Protein AF-A0A323UP60-F1 (afdb_monomer)

Organism: NCBI:txid1121029

InterPro domains:
  IPR000891 Pyruvate carboxyltransferase [PS50991] (1-35)
  IPR012425 DmpG-like communication [PF07836] (51-84)
  IPR013785 Aldolase-type TIM barrel [G3DSA:3.20.20.70] (1-42)

Structure (mmCIF, N/CA/C/O backbone):
data_AF-A0A323UP60-F1
#
_entry.id   AF-A0A323UP60-F1
#
loop_
_atom_site.group_PDB
_atom_site.id
_atom_site.type_symbol
_atom_site.label_atom_id
_atom_site.label_alt_id
_atom_site.label_comp_id
_atom_site.label_asym_id
_atom_site.label_entity_id
_atom_site.label_seq_id
_atom_site.pdbx_PDB_ins_code
_atom_site.Cartn_x
_atom_site.Cartn_y
_atom_site.Cartn_z
_atom_site.occupancy
_atom_site.B_iso_or_equiv
_atom_site.auth_seq_id
_atom_site.auth_comp_id
_atom_site.auth_asym_id
_atom_site.auth_atom_id
_atom_site.pdbx_PDB_model_num
ATOM 1 N N . ALA A 1 1 ? -6.792 1.578 1.501 1.00 88.31 1 ALA A N 1
ATOM 2 C CA . ALA A 1 1 ? -6.804 0.200 2.030 1.00 88.31 1 ALA A CA 1
ATOM 3 C C . ALA A 1 1 ? -5.902 -0.683 1.166 1.00 88.31 1 ALA A C 1
ATOM 5 O O . ALA A 1 1 ? -5.576 -0.269 0.053 1.00 88.31 1 ALA A O 1
ATOM 6 N N . ALA A 1 2 ? -5.458 -1.826 1.688 1.00 95.69 2 ALA A N 1
ATOM 7 C CA . ALA A 1 2 ? -4.591 -2.817 1.037 1.00 95.69 2 ALA A CA 1
ATOM 8 C C . ALA A 1 2 ? -3.251 -2.258 0.512 1.00 95.69 2 ALA A C 1
ATOM 10 O O . ALA A 1 2 ? -2.657 -2.780 -0.426 1.00 95.69 2 ALA A O 1
ATOM 11 N N . GLY A 1 3 ? -2.791 -1.129 1.060 1.00 95.38 3 GLY A N 1
ATOM 12 C CA . GLY A 1 3 ? -1.587 -0.443 0.580 1.00 95.38 3 GLY A CA 1
ATOM 13 C C . GLY A 1 3 ? -1.672 0.093 -0.857 1.00 95.38 3 GLY A C 1
ATOM 14 O O . GLY A 1 3 ? -0.640 0.493 -1.391 1.00 95.38 3 GLY A O 1
ATOM 15 N N . LEU A 1 4 ? -2.861 0.145 -1.483 1.00 95.44 4 LEU A N 1
ATOM 16 C CA . LEU A 1 4 ? -3.032 0.595 -2.871 1.00 95.44 4 LEU A CA 1
ATOM 17 C C . LEU A 1 4 ? -2.292 1.920 -3.124 1.00 95.44 4 LEU A C 1
ATOM 19 O O . LEU A 1 4 ? -2.552 2.936 -2.471 1.00 95.44 4 LEU A O 1
ATOM 23 N N . GLY A 1 5 ? -1.350 1.900 -4.064 1.00 92.94 5 GLY A N 1
ATOM 24 C CA . GLY A 1 5 ? -0.457 3.023 -4.312 1.00 92.94 5 GLY A CA 1
ATOM 25 C C . GLY A 1 5 ? 0.662 2.692 -5.290 1.00 92.94 5 GLY A C 1
ATOM 26 O O . GLY A 1 5 ? 0.772 1.577 -5.792 1.00 92.94 5 GLY A O 1
ATOM 27 N N . ALA A 1 6 ? 1.491 3.693 -5.573 1.00 91.50 6 ALA A N 1
ATOM 28 C CA . ALA A 1 6 ? 2.641 3.551 -6.455 1.00 91.50 6 ALA A CA 1
ATOM 29 C C . ALA A 1 6 ? 3.795 2.778 -5.788 1.00 91.50 6 ALA A C 1
ATOM 31 O O . ALA A 1 6 ? 3.909 2.742 -4.564 1.00 91.50 6 ALA A O 1
ATOM 32 N N . GLY A 1 7 ? 4.700 2.214 -6.592 1.00 90.44 7 GLY A N 1
ATOM 33 C CA . GLY A 1 7 ? 5.881 1.509 -6.089 1.00 90.44 7 GLY A CA 1
ATOM 34 C C . GLY A 1 7 ? 5.513 0.285 -5.245 1.00 90.44 7 GLY A C 1
ATOM 35 O O . GLY A 1 7 ? 4.790 -0.592 -5.708 1.00 90.44 7 GLY A O 1
ATOM 36 N N . ALA A 1 8 ? 6.011 0.247 -4.007 1.00 93.69 8 ALA A N 1
ATOM 37 C CA . ALA A 1 8 ? 5.694 -0.797 -3.028 1.00 93.69 8 ALA A CA 1
ATOM 38 C C . ALA A 1 8 ? 4.316 -0.626 -2.358 1.00 93.69 8 ALA A C 1
ATOM 40 O O . ALA A 1 8 ? 3.946 -1.457 -1.529 1.00 93.69 8 ALA A O 1
ATOM 41 N N . GLY A 1 9 ? 3.582 0.439 -2.693 1.00 94.75 9 GLY A N 1
ATOM 42 C CA . GLY A 1 9 ? 2.329 0.815 -2.050 1.00 94.75 9 GLY A CA 1
ATOM 43 C C . GLY A 1 9 ? 2.466 1.979 -1.074 1.00 94.75 9 GLY A C 1
ATOM 44 O O . GLY A 1 9 ? 3.562 2.421 -0.728 1.00 94.75 9 GLY A O 1
ATOM 45 N N . ASN A 1 10 ? 1.315 2.480 -0.633 1.00 96.00 10 ASN A N 1
ATOM 46 C CA . ASN A 1 10 ? 1.213 3.406 0.492 1.00 96.00 10 ASN A CA 1
ATOM 47 C C . ASN A 1 10 ? 1.187 2.634 1.816 1.00 96.00 10 ASN A C 1
ATOM 49 O O . ASN A 1 10 ? 1.006 1.416 1.829 1.00 96.00 10 ASN A O 1
ATOM 53 N N . THR A 1 11 ? 1.273 3.352 2.939 1.00 96.88 11 THR A N 1
ATOM 54 C CA . THR A 1 11 ? 0.966 2.780 4.256 1.00 96.88 11 THR A CA 1
ATOM 55 C C . THR A 1 11 ? -0.412 2.103 4.214 1.00 96.88 11 THR A C 1
ATOM 57 O O . THR A 1 11 ? -1.409 2.789 3.954 1.00 96.88 11 THR A O 1
ATOM 60 N N . PRO A 1 12 ? -0.503 0.780 4.439 1.00 97.31 12 PRO A N 1
ATOM 61 C CA . PRO A 1 12 ? -1.780 0.086 4.393 1.00 97.31 12 PRO A CA 1
ATOM 62 C C . PRO A 1 12 ? -2.668 0.571 5.539 1.00 97.31 12 PRO A C 1
ATOM 64 O O . PRO A 1 12 ? -2.255 0.584 6.699 1.00 97.31 12 PRO A O 1
ATOM 67 N N . MET A 1 13 ? -3.874 1.029 5.205 1.00 97.56 13 MET A N 1
ATOM 68 C CA . MET A 1 13 ? -4.746 1.711 6.162 1.00 97.56 13 MET A CA 1
ATOM 69 C C . MET A 1 13 ? -5.209 0.749 7.251 1.00 97.56 13 MET A C 1
ATOM 71 O O . MET A 1 13 ? -5.066 1.053 8.420 1.00 97.56 13 MET A O 1
ATOM 75 N N . GLU A 1 14 ? -5.676 -0.435 6.882 1.00 98.06 14 GLU A N 1
ATOM 76 C CA . GLU A 1 14 ? -6.071 -1.505 7.795 1.00 98.06 14 GLU A CA 1
ATOM 77 C C . GLU A 1 14 ? -4.964 -1.875 8.795 1.00 98.06 14 GLU A C 1
ATOM 79 O O . GLU A 1 14 ? -5.242 -2.058 9.977 1.00 98.06 14 GLU A O 1
ATOM 84 N N . VAL A 1 15 ? -3.699 -1.867 8.362 1.00 98.12 15 VAL A N 1
ATOM 85 C CA . VAL A 1 15 ? -2.548 -2.101 9.247 1.00 98.12 15 VAL A CA 1
ATOM 86 C C . VAL A 1 15 ? -2.318 -0.910 10.176 1.00 98.12 15 VAL A C 1
ATOM 88 O O . VAL A 1 15 ? -2.13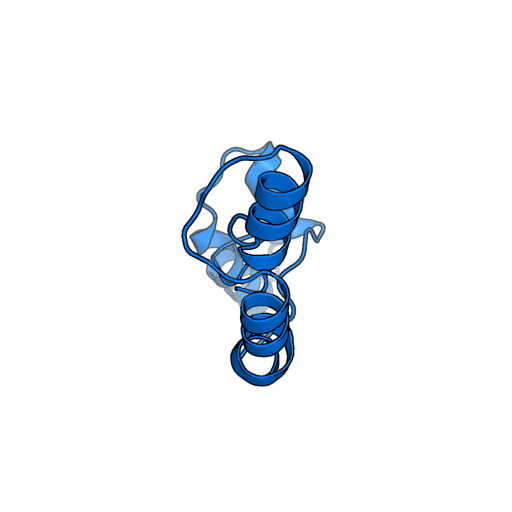4 -1.094 11.377 1.00 98.12 15 VAL A O 1
ATOM 91 N N . LEU A 1 16 ? -2.346 0.316 9.645 1.00 98.50 16 LEU A N 1
ATOM 92 C CA . LEU A 1 16 ? -2.172 1.531 10.443 1.00 98.50 16 LEU A CA 1
ATOM 93 C C . LEU A 1 16 ? -3.260 1.661 11.516 1.00 98.50 16 LEU A C 1
ATOM 95 O O . LEU A 1 16 ? -2.942 1.913 12.673 1.00 98.50 16 LEU A O 1
ATOM 99 N N . ILE A 1 17 ? -4.524 1.462 11.140 1.00 98.56 17 ILE A N 1
ATOM 100 C CA . ILE A 1 17 ? -5.670 1.568 12.044 1.00 98.56 17 ILE A CA 1
ATOM 101 C C . ILE A 1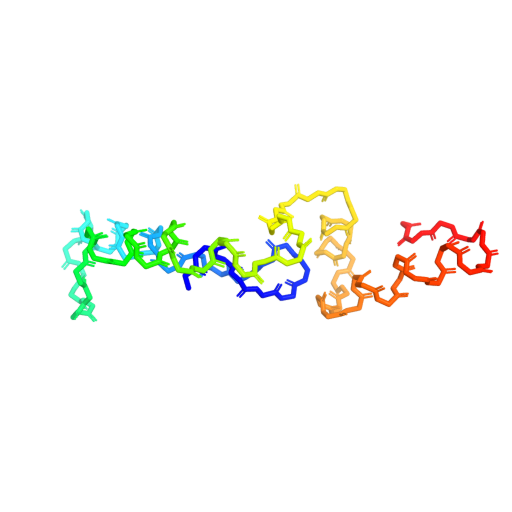 17 ? -5.601 0.488 13.130 1.00 98.56 17 ILE A C 1
ATOM 103 O O . ILE A 1 17 ? -5.800 0.810 14.297 1.00 98.56 17 ILE A O 1
ATOM 107 N N . ALA A 1 18 ? -5.220 -0.751 12.793 1.00 98.56 18 ALA A N 1
ATOM 108 C CA . ALA A 1 18 ? -5.009 -1.801 13.792 1.00 98.56 18 ALA A CA 1
ATOM 109 C C . ALA A 1 18 ? -3.915 -1.435 14.813 1.00 98.56 18 ALA A C 1
ATOM 111 O O . ALA A 1 18 ? -4.080 -1.662 16.011 1.00 98.56 18 ALA A O 1
ATOM 112 N N . VAL A 1 19 ? -2.808 -0.832 14.367 1.00 98.62 19 VAL A N 1
ATOM 113 C CA . VAL A 1 19 ? -1.748 -0.361 15.273 1.00 98.62 19 VAL A CA 1
ATOM 114 C C . VAL A 1 19 ? -2.232 0.808 16.133 1.00 98.62 19 VAL A C 1
ATOM 116 O O . VAL A 1 19 ? -1.981 0.812 17.336 1.00 98.62 19 VAL A O 1
ATOM 119 N N . CYS A 1 20 ? -2.943 1.778 15.553 1.00 98.69 20 CYS A N 1
ATOM 120 C CA . CYS A 1 20 ? -3.514 2.896 16.302 1.00 98.69 20 CYS A CA 1
ATOM 121 C C . CYS A 1 20 ? -4.465 2.418 17.409 1.00 98.69 20 CYS A C 1
ATOM 123 O O . CYS A 1 20 ? -4.334 2.888 18.536 1.00 98.69 20 CYS A O 1
ATOM 125 N N . GLU A 1 21 ? -5.334 1.443 17.127 1.00 98.50 21 GLU A N 1
ATOM 126 C CA . GLU A 1 21 ? -6.226 0.825 18.119 1.00 98.50 21 GLU A CA 1
ATOM 127 C C . GLU A 1 21 ? -5.430 0.210 19.284 1.00 98.50 21 GLU A C 1
ATOM 129 O O . GLU A 1 21 ? -5.679 0.522 20.448 1.00 98.50 21 GLU A O 1
ATOM 134 N N . LEU A 1 22 ? -4.397 -0.590 18.985 1.00 98.44 22 LEU A N 1
ATOM 135 C CA . LEU A 1 22 ? -3.524 -1.196 20.003 1.00 98.44 22 LEU A CA 1
ATOM 136 C C . LEU A 1 22 ? -2.766 -0.159 20.846 1.00 98.44 22 LEU A C 1
ATOM 138 O O . LEU A 1 22 ? -2.398 -0.435 21.987 1.00 98.44 22 LEU A O 1
ATOM 142 N N . MET A 1 23 ? -2.519 1.023 20.286 1.00 98.56 23 MET A N 1
ATOM 143 C CA . MET A 1 23 ? -1.850 2.134 20.962 1.00 98.56 23 MET A CA 1
ATOM 144 C C . MET A 1 23 ? -2.822 3.089 21.673 1.00 98.56 23 MET A C 1
ATOM 146 O O . MET A 1 23 ? -2.364 4.048 22.295 1.00 98.56 23 MET A O 1
ATOM 150 N N . GLY A 1 24 ? -4.137 2.861 21.594 1.00 98.12 24 GLY A N 1
ATOM 151 C CA . GLY A 1 24 ? -5.150 3.762 22.153 1.00 98.12 24 GLY A CA 1
ATOM 152 C C . GLY A 1 24 ? -5.240 5.115 21.434 1.00 98.12 24 GLY A C 1
ATOM 153 O O . GLY A 1 24 ? -5.616 6.113 22.047 1.00 98.12 24 GLY A O 1
ATOM 154 N N . ILE A 1 25 ? -4.855 5.172 20.156 1.00 98.69 25 ILE A N 1
ATOM 155 C CA . ILE A 1 25 ? -4.930 6.372 19.316 1.00 98.69 25 ILE A CA 1
ATOM 156 C C . ILE A 1 25 ? -6.256 6.354 18.555 1.00 98.69 25 ILE A C 1
ATOM 158 O O . ILE A 1 25 ? -6.471 5.510 17.686 1.00 98.69 25 ILE A O 1
ATOM 162 N N . GLU A 1 26 ? -7.129 7.319 18.841 1.00 97.94 26 GLU A N 1
ATOM 163 C CA . GLU A 1 26 ? -8.423 7.435 18.171 1.00 97.94 26 GLU A CA 1
ATOM 164 C C . GLU A 1 26 ? -8.265 7.934 16.727 1.00 97.94 26 GLU A C 1
ATOM 166 O O . GLU A 1 26 ? -7.670 8.981 16.466 1.00 97.94 26 GLU A O 1
ATOM 171 N N . THR A 1 27 ? -8.820 7.178 15.778 1.00 98.31 27 THR A N 1
ATOM 172 C CA . THR A 1 27 ? -8.778 7.496 14.339 1.00 98.31 27 THR A CA 1
ATOM 173 C C . THR A 1 27 ? -10.161 7.734 13.731 1.00 98.31 27 THR A C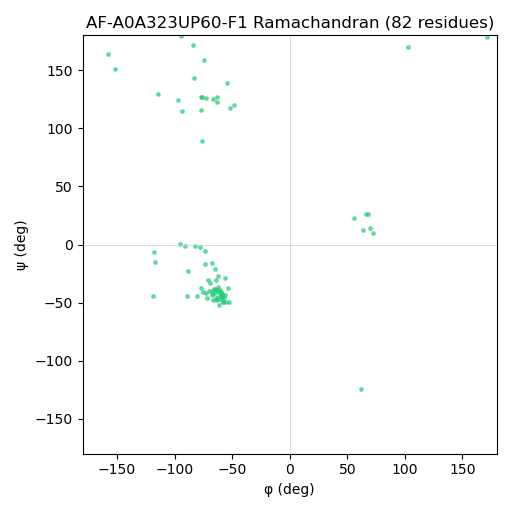 1
ATOM 175 O O . THR A 1 27 ? -10.260 8.254 12.621 1.00 98.31 27 THR A O 1
ATOM 178 N N . GLY A 1 28 ? -11.230 7.339 14.432 1.00 98.19 28 GLY A N 1
ATOM 179 C CA . GLY A 1 28 ? -12.600 7.340 13.910 1.00 98.19 28 GLY A CA 1
ATOM 180 C C . GLY A 1 28 ? -12.883 6.255 12.861 1.00 98.19 28 GLY A C 1
ATOM 181 O O . GLY A 1 28 ? -13.936 6.291 12.224 1.00 98.19 28 GLY A O 1
ATOM 182 N N . VAL A 1 29 ? -11.966 5.302 12.661 1.00 98.31 29 VAL A N 1
ATOM 183 C CA . VAL A 1 29 ? -12.101 4.209 11.690 1.00 98.31 29 VAL A CA 1
ATOM 184 C C . VAL A 1 29 ? -12.176 2.878 12.428 1.00 98.31 29 VAL A C 1
ATOM 186 O O . VAL A 1 29 ? -11.323 2.573 13.253 1.00 98.31 29 VAL A O 1
ATOM 189 N N . ASP A 1 30 ? -13.181 2.071 12.102 1.00 98.44 30 ASP A N 1
ATOM 190 C CA . ASP A 1 30 ? -13.351 0.727 12.658 1.00 98.44 30 ASP A CA 1
ATOM 191 C C . ASP A 1 30 ? -12.370 -0.268 12.013 1.00 98.44 30 ASP A C 1
ATOM 193 O O . ASP A 1 30 ? -12.324 -0.381 10.784 1.00 98.44 30 ASP A O 1
ATOM 197 N N . VAL A 1 31 ? -11.603 -0.986 12.847 1.00 98.25 31 VAL A N 1
ATOM 198 C CA . VAL A 1 31 ? -10.548 -1.933 12.434 1.00 98.25 31 VAL A CA 1
ATOM 199 C C . VAL A 1 31 ? -11.095 -3.061 11.554 1.00 98.25 31 VAL A C 1
ATOM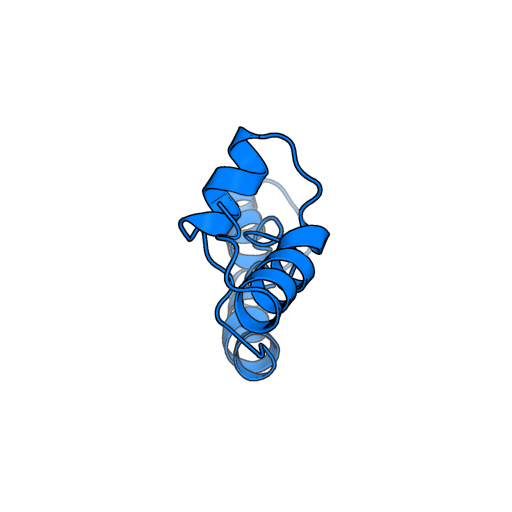 201 O O . VAL A 1 31 ? -10.493 -3.393 10.533 1.00 98.25 31 VAL A O 1
ATOM 204 N N . PHE A 1 32 ? -12.235 -3.647 11.917 1.00 98.19 32 PHE A N 1
ATOM 205 C CA . PHE A 1 32 ? -12.779 -4.800 11.198 1.00 98.19 32 PHE A CA 1
ATOM 206 C C . PHE A 1 32 ? -13.403 -4.374 9.870 1.00 98.19 32 PHE A C 1
ATOM 208 O O . PHE A 1 32 ? -13.145 -4.984 8.839 1.00 98.19 32 PHE A O 1
ATOM 215 N N . ARG A 1 33 ? -14.116 -3.246 9.845 1.00 98.50 33 ARG A N 1
ATOM 216 C CA . ARG A 1 33 ? -14.686 -2.710 8.604 1.00 98.50 33 ARG A CA 1
ATOM 217 C C . ARG A 1 33 ? -13.618 -2.291 7.601 1.00 98.50 33 ARG A C 1
ATOM 219 O O . ARG A 1 33 ? -13.820 -2.473 6.404 1.00 98.50 33 ARG A O 1
ATOM 226 N N . ILE A 1 34 ? -12.499 -1.704 8.042 1.00 98.50 34 ILE A N 1
ATOM 227 C CA . ILE A 1 34 ? -11.426 -1.336 7.103 1.00 98.50 34 ILE A CA 1
ATOM 228 C C . ILE A 1 34 ? -10.693 -2.568 6.564 1.00 98.50 34 ILE A C 1
ATOM 230 O O . ILE A 1 34 ? -10.244 -2.541 5.418 1.00 98.50 34 ILE A O 1
ATOM 234 N N . GLN A 1 35 ? -10.612 -3.643 7.352 1.00 98.31 35 GLN A N 1
ATOM 235 C CA . GLN A 1 35 ? -10.112 -4.933 6.890 1.00 98.31 35 GLN A CA 1
ATOM 236 C C . GLN A 1 35 ? -11.025 -5.519 5.802 1.00 98.31 35 GLN A C 1
ATOM 238 O O . GLN A 1 35 ? -10.520 -5.880 4.740 1.00 98.31 35 GLN A O 1
ATOM 243 N N . ASP A 1 36 ? -12.345 -5.522 6.010 1.00 98.44 36 ASP A N 1
ATOM 244 C CA . ASP A 1 36 ? -13.314 -5.990 5.006 1.00 98.44 36 ASP A CA 1
ATOM 245 C C . ASP A 1 36 ? -13.215 -5.160 3.716 1.00 98.44 36 ASP A C 1
ATOM 247 O O . ASP A 1 36 ? -13.148 -5.696 2.616 1.00 98.44 36 ASP A O 1
ATOM 251 N N . VAL A 1 37 ? -13.106 -3.830 3.821 1.00 98.31 37 VAL A N 1
ATOM 252 C CA . VAL A 1 37 ? -12.894 -2.964 2.646 1.00 98.31 37 VAL A CA 1
ATOM 253 C C . VAL A 1 37 ? -11.585 -3.302 1.922 1.00 98.31 37 VAL A C 1
ATOM 255 O O . VAL A 1 37 ? -11.542 -3.260 0.691 1.00 98.31 37 VAL A O 1
ATOM 258 N N . ALA A 1 38 ? -10.510 -3.606 2.654 1.00 97.88 38 ALA A N 1
ATOM 259 C CA . ALA A 1 38 ? -9.238 -3.985 2.050 1.00 97.88 38 ALA A CA 1
ATOM 260 C C . ALA A 1 38 ? -9.383 -5.270 1.219 1.00 97.88 38 ALA A C 1
ATOM 262 O O . ALA A 1 38 ? -9.033 -5.250 0.039 1.00 97.88 38 ALA A O 1
ATOM 263 N N . GLU A 1 39 ? -9.937 -6.329 1.809 1.00 97.81 39 GLU A N 1
ATOM 264 C CA . GLU A 1 39 ? -9.987 -7.669 1.212 1.00 97.81 39 GLU A CA 1
ATOM 265 C C . GLU A 1 39 ? -11.119 -7.830 0.189 1.00 97.81 39 GLU A C 1
ATOM 267 O O . GLU A 1 39 ? -10.892 -8.342 -0.906 1.00 97.81 39 GLU A O 1
ATOM 272 N N . ASP A 1 40 ? -12.321 -7.343 0.497 1.00 98.25 40 ASP A N 1
ATOM 273 C CA . ASP A 1 40 ? -13.514 -7.615 -0.311 1.00 98.25 40 ASP A CA 1
ATOM 274 C C . ASP A 1 40 ? -13.713 -6.602 -1.444 1.00 98.25 40 ASP A C 1
ATOM 276 O O . ASP A 1 40 ? -14.398 -6.899 -2.425 1.00 98.25 40 ASP A O 1
ATOM 280 N N . LEU A 1 41 ? -13.143 -5.394 -1.329 1.00 97.56 41 LEU A N 1
ATOM 281 C CA . LEU A 1 41 ? -13.366 -4.313 -2.299 1.00 97.56 41 LEU A CA 1
ATOM 282 C C . LEU A 1 41 ? -12.091 -3.850 -3.001 1.00 97.56 41 LEU A C 1
ATOM 284 O O . LEU A 1 41 ? -12.114 -3.636 -4.213 1.00 97.56 41 LEU A O 1
ATOM 288 N N . VAL A 1 42 ? -10.985 -3.667 -2.273 1.00 97.50 42 VAL A N 1
ATOM 289 C CA . VAL A 1 42 ? -9.778 -3.050 -2.845 1.00 97.50 42 VAL A CA 1
ATOM 290 C C . VAL A 1 42 ? -8.837 -4.071 -3.478 1.00 97.50 42 VAL A C 1
ATOM 292 O O . VAL A 1 42 ? -8.377 -3.834 -4.591 1.00 97.50 42 VAL A O 1
ATOM 295 N N . VAL A 1 43 ? -8.567 -5.207 -2.832 1.00 96.50 43 VAL A N 1
ATOM 296 C CA . VAL A 1 43 ? -7.755 -6.284 -3.429 1.00 96.50 43 VAL A CA 1
ATOM 297 C C . VAL A 1 43 ? -8.331 -6.777 -4.772 1.00 96.50 43 VAL A C 1
ATOM 299 O O . VAL A 1 43 ? -7.555 -6.883 -5.724 1.00 96.50 43 VAL A O 1
ATOM 302 N N . PRO A 1 44 ? -9.655 -6.995 -4.937 1.00 97.06 44 PRO A N 1
ATOM 303 C CA . PRO A 1 44 ? -10.219 -7.509 -6.188 1.00 97.06 44 PRO A CA 1
ATOM 304 C C . PRO A 1 44 ? -10.078 -6.580 -7.399 1.00 97.06 44 PRO A C 1
ATOM 306 O O . PRO A 1 44 ? -10.162 -7.051 -8.531 1.00 97.06 44 PRO A O 1
ATOM 309 N N . ILE A 1 45 ? -9.874 -5.275 -7.187 1.00 95.94 45 ILE A N 1
ATOM 310 C CA . ILE A 1 45 ? -9.700 -4.292 -8.271 1.00 95.94 45 ILE A CA 1
AT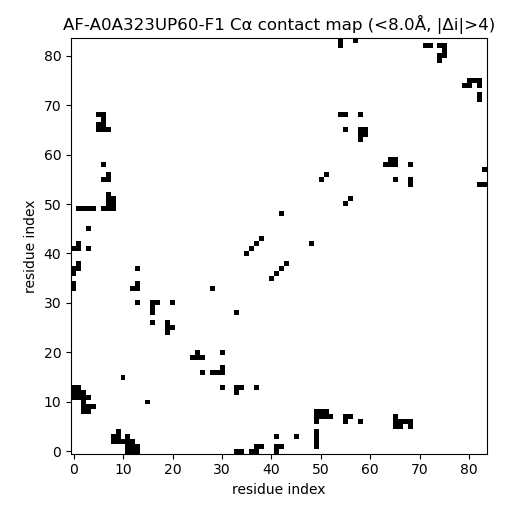OM 311 C C . ILE A 1 45 ? -8.228 -4.009 -8.601 1.00 95.94 45 ILE A C 1
ATOM 313 O O . ILE A 1 45 ? -7.944 -3.171 -9.455 1.00 95.94 45 ILE A O 1
ATOM 317 N N . MET A 1 46 ? -7.278 -4.656 -7.920 1.00 94.69 46 MET A N 1
ATOM 318 C CA . MET A 1 46 ? -5.856 -4.485 -8.210 1.00 94.69 46 MET A CA 1
ATOM 319 C C . MET A 1 46 ? -5.448 -5.268 -9.459 1.00 94.69 46 MET A C 1
ATOM 321 O O . MET A 1 46 ? -5.597 -6.485 -9.513 1.00 94.69 46 MET A O 1
ATOM 325 N N . ASP A 1 47 ? -4.822 -4.589 -10.424 1.00 90.94 47 ASP A N 1
ATOM 326 C CA . ASP A 1 47 ? -4.246 -5.240 -11.613 1.00 90.94 47 ASP A CA 1
ATOM 327 C C . ASP A 1 47 ? -3.097 -6.205 -11.263 1.00 90.94 47 ASP A C 1
ATOM 329 O O . ASP A 1 47 ? -2.819 -7.171 -11.974 1.00 90.94 47 ASP A O 1
ATOM 333 N N . PHE A 1 48 ? -2.372 -5.911 -10.186 1.00 88.00 48 PHE A N 1
ATOM 334 C CA . PHE A 1 48 ? -1.241 -6.687 -9.695 1.00 88.00 48 PHE A CA 1
ATOM 335 C C . PHE A 1 48 ? -1.115 -6.508 -8.179 1.00 88.00 48 PHE A C 1
ATOM 337 O O . PHE A 1 48 ? -1.467 -5.451 -7.651 1.00 88.00 48 PHE A O 1
ATOM 344 N N . PRO A 1 49 ? -0.578 -7.511 -7.464 1.00 88.50 49 PRO A N 1
ATOM 345 C CA . PRO A 1 49 ? -0.413 -7.424 -6.022 1.00 88.50 49 PRO A CA 1
ATOM 346 C C . PRO A 1 49 ? 0.561 -6.301 -5.654 1.00 88.50 49 PRO A C 1
ATOM 348 O O . PRO A 1 49 ? 1.700 -6.270 -6.131 1.00 88.50 49 PRO A O 1
ATOM 351 N N . ILE A 1 50 ? 0.127 -5.409 -4.765 1.00 92.12 50 ILE A N 1
ATOM 352 C CA . ILE A 1 50 ? 0.985 -4.389 -4.164 1.00 92.12 50 ILE A CA 1
ATOM 353 C C . ILE A 1 50 ? 1.842 -5.046 -3.082 1.00 92.12 50 ILE A C 1
ATOM 355 O O . ILE A 1 50 ? 1.329 -5.582 -2.102 1.00 92.12 50 ILE A O 1
ATOM 359 N N . ARG A 1 51 ? 3.163 -5.051 -3.279 1.00 91.75 51 ARG A N 1
ATOM 360 C CA . ARG A 1 51 ? 4.125 -5.641 -2.341 1.00 91.75 51 ARG A CA 1
ATOM 361 C C . ARG A 1 51 ? 5.520 -5.054 -2.521 1.00 91.75 51 ARG A C 1
ATOM 363 O O . ARG A 1 51 ? 5.854 -4.523 -3.579 1.00 91.75 51 ARG A O 1
ATOM 370 N N . ILE A 1 52 ? 6.368 -5.262 -1.519 1.00 93.38 52 ILE A N 1
ATOM 37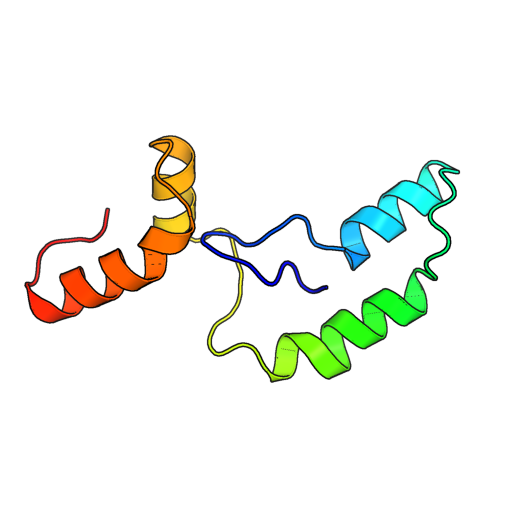1 C CA . ILE A 1 52 ? 7.805 -4.985 -1.603 1.00 93.38 52 ILE A CA 1
ATOM 372 C C . ILE A 1 52 ? 8.469 -6.104 -2.421 1.00 93.38 52 ILE A C 1
ATOM 374 O O . ILE A 1 52 ? 8.866 -7.137 -1.882 1.00 93.38 52 ILE A O 1
ATOM 378 N N . ASP A 1 53 ? 8.542 -5.925 -3.740 1.00 89.81 53 ASP A N 1
ATOM 379 C CA . ASP A 1 53 ? 9.338 -6.769 -4.636 1.00 89.81 53 ASP A CA 1
ATOM 380 C C . ASP A 1 53 ? 10.736 -6.168 -4.884 1.00 89.81 53 ASP A C 1
ATOM 382 O O . ASP A 1 53 ? 11.091 -5.121 -4.339 1.00 89.81 53 ASP A O 1
ATOM 386 N N . ARG A 1 54 ? 11.570 -6.859 -5.676 1.00 91.00 54 ARG A N 1
ATOM 387 C CA . ARG A 1 54 ? 12.949 -6.425 -5.952 1.00 91.00 54 ARG A CA 1
ATOM 388 C C . ARG A 1 54 ? 12.999 -5.019 -6.555 1.00 91.00 54 ARG A C 1
ATOM 390 O O . ARG A 1 54 ? 13.812 -4.215 -6.117 1.00 91.00 54 ARG A O 1
ATOM 397 N N . ASP A 1 55 ? 12.149 -4.737 -7.536 1.00 87.88 55 ASP A N 1
ATOM 398 C 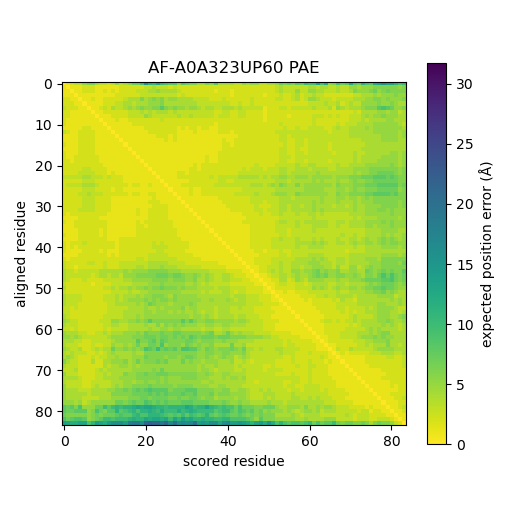CA . ASP A 1 55 ? 12.184 -3.479 -8.281 1.00 87.88 55 ASP A CA 1
ATOM 399 C C . ASP A 1 55 ? 11.664 -2.329 -7.414 1.00 87.88 55 ASP A C 1
ATOM 401 O O . ASP A 1 55 ? 12.265 -1.258 -7.372 1.00 87.88 55 ASP A O 1
ATOM 405 N N . ALA A 1 56 ? 10.590 -2.566 -6.653 1.00 89.50 56 ALA A N 1
ATOM 406 C CA . ALA A 1 56 ? 10.059 -1.598 -5.704 1.00 89.50 56 ALA A CA 1
ATOM 407 C C . ALA A 1 56 ? 11.066 -1.274 -4.585 1.00 89.50 56 ALA A C 1
ATOM 409 O O . ALA A 1 56 ? 11.210 -0.109 -4.204 1.00 89.50 56 ALA A O 1
ATOM 410 N N . LEU A 1 57 ? 11.803 -2.278 -4.094 1.00 92.31 57 LEU A N 1
ATOM 411 C CA . LEU A 1 57 ? 12.868 -2.076 -3.112 1.00 92.31 57 LEU A CA 1
ATOM 412 C C . LEU A 1 57 ? 14.042 -1.283 -3.701 1.00 92.31 57 LEU A C 1
ATOM 414 O O . LEU A 1 57 ? 14.533 -0.364 -3.048 1.00 92.31 57 LEU A O 1
ATOM 418 N N . THR A 1 58 ? 14.462 -1.590 -4.933 1.00 90.81 58 THR A N 1
ATOM 419 C CA . THR A 1 58 ? 15.491 -0.818 -5.647 1.00 90.81 58 THR A CA 1
ATOM 420 C C . THR A 1 58 ? 15.072 0.642 -5.811 1.00 90.81 58 THR A C 1
ATOM 422 O O . THR A 1 58 ? 15.869 1.532 -5.521 1.00 90.81 58 THR A O 1
ATOM 425 N N . LEU A 1 59 ? 13.819 0.905 -6.202 1.00 89.62 59 LEU A N 1
ATOM 426 C CA . LEU A 1 59 ? 13.273 2.263 -6.295 1.00 89.62 59 LEU A CA 1
ATOM 427 C C . LEU A 1 59 ? 13.397 3.020 -4.970 1.00 89.62 59 LEU A C 1
ATOM 429 O O . LEU A 1 59 ? 13.898 4.143 -4.954 1.00 89.62 59 LEU A O 1
ATOM 433 N N . GLY A 1 60 ? 12.977 2.398 -3.865 1.00 90.56 60 GLY A N 1
ATOM 434 C CA . GLY A 1 60 ? 13.067 2.999 -2.535 1.00 90.56 60 GLY A CA 1
ATOM 435 C C . GLY A 1 60 ? 14.512 3.258 -2.106 1.00 90.56 60 GLY A C 1
ATOM 436 O O . GLY A 1 60 ? 14.828 4.349 -1.640 1.00 90.56 60 GLY A O 1
ATOM 437 N N . TYR A 1 61 ? 15.402 2.286 -2.322 1.00 92.56 61 TYR A N 1
ATOM 438 C CA . TYR A 1 61 ? 16.823 2.408 -1.994 1.00 92.56 61 TYR A CA 1
ATOM 439 C C . TYR A 1 61 ? 17.512 3.530 -2.783 1.00 92.56 61 TYR A C 1
ATOM 441 O O . TYR A 1 61 ? 18.306 4.284 -2.226 1.00 92.56 61 TYR A O 1
ATOM 449 N N . ALA A 1 62 ? 17.184 3.669 -4.068 1.00 92.88 62 ALA A N 1
ATOM 450 C CA . ALA A 1 62 ? 17.745 4.690 -4.945 1.00 92.88 62 ALA A CA 1
ATOM 451 C C . ALA A 1 62 ? 17.064 6.069 -4.814 1.00 92.88 62 ALA A C 1
ATOM 453 O O . ALA A 1 62 ? 17.465 7.009 -5.499 1.00 92.88 62 ALA A O 1
ATOM 454 N N . GLY A 1 63 ? 16.035 6.212 -3.969 1.00 91.44 63 GLY A N 1
ATOM 455 C CA . GLY A 1 63 ? 15.284 7.464 -3.823 1.00 91.44 63 GLY A CA 1
ATOM 456 C C . GLY A 1 63 ? 14.489 7.852 -5.076 1.00 91.44 63 GLY A C 1
ATOM 457 O O . GLY A 1 63 ? 14.247 9.034 -5.321 1.00 91.44 63 GLY A O 1
ATOM 458 N N . VAL A 1 64 ? 14.104 6.871 -5.895 1.00 91.81 64 VAL A N 1
ATOM 459 C CA . VAL A 1 64 ? 13.362 7.095 -7.138 1.00 91.81 64 VAL A CA 1
ATOM 460 C C . VAL A 1 64 ? 11.872 7.239 -6.836 1.00 91.81 64 VAL A C 1
ATOM 462 O O . VAL A 1 64 ? 11.309 6.562 -5.976 1.00 91.81 64 VAL A O 1
ATOM 465 N N . TYR A 1 65 ? 11.209 8.125 -7.577 1.00 88.81 65 TYR A N 1
ATOM 466 C CA . TYR A 1 65 ? 9.787 8.396 -7.413 1.00 88.81 65 TYR A CA 1
ATOM 467 C C . TYR A 1 65 ? 8.932 7.151 -7.713 1.00 88.81 65 TYR A C 1
ATOM 469 O O . TYR A 1 65 ? 8.975 6.608 -8.817 1.00 88.81 65 TYR A O 1
ATOM 477 N N . GLY A 1 66 ? 8.121 6.712 -6.743 1.00 83.88 66 GLY A N 1
ATOM 478 C CA . GLY A 1 66 ? 7.426 5.416 -6.777 1.00 83.88 66 GLY A CA 1
ATOM 479 C C . GLY A 1 66 ? 6.539 5.167 -8.004 1.00 83.88 66 GLY A C 1
ATOM 480 O O . GLY A 1 66 ? 6.388 4.022 -8.432 1.00 83.88 66 GLY A O 1
ATOM 481 N N . SER A 1 67 ? 5.976 6.214 -8.623 1.00 89.94 67 SER A N 1
ATOM 482 C CA . SER A 1 67 ? 5.134 6.056 -9.821 1.00 89.94 67 SER A CA 1
ATOM 483 C C . SER A 1 67 ? 5.912 5.586 -11.051 1.00 89.94 67 SER A C 1
ATOM 485 O O . SER A 1 67 ? 5.306 5.094 -12.003 1.00 89.94 67 SER A O 1
ATOM 487 N N . PHE A 1 68 ? 7.246 5.673 -11.034 1.00 91.38 68 PHE A N 1
ATOM 488 C CA . PHE A 1 68 ? 8.088 5.271 -12.157 1.00 91.38 68 PHE A CA 1
ATOM 489 C C . PHE A 1 68 ? 8.182 3.753 -12.325 1.00 91.38 68 PHE A C 1
ATOM 491 O O . PHE A 1 68 ? 8.525 3.306 -13.416 1.00 91.38 68 PHE A O 1
ATOM 498 N N . LEU A 1 69 ? 7.812 2.955 -11.315 1.00 88.00 69 LEU A N 1
ATOM 499 C CA . LEU A 1 69 ? 7.934 1.493 -11.353 1.00 88.00 69 LEU A CA 1
ATOM 500 C C . LEU A 1 69 ? 7.283 0.863 -12.596 1.00 88.00 69 LEU A C 1
ATOM 502 O O . LEU A 1 69 ? 7.913 0.081 -13.306 1.00 88.00 69 LEU A O 1
ATOM 506 N N . LEU A 1 70 ? 6.032 1.223 -12.900 1.00 90.38 70 LEU A N 1
ATOM 507 C CA . LEU A 1 70 ? 5.322 0.650 -14.051 1.00 90.38 70 LEU A CA 1
ATOM 508 C C . LEU A 1 70 ? 5.903 1.121 -15.385 1.00 90.38 70 LEU A C 1
ATOM 510 O O . LEU A 1 70 ? 5.907 0.367 -16.356 1.00 90.38 70 LEU A O 1
ATOM 514 N N . PHE A 1 71 ? 6.412 2.352 -15.442 1.00 92.12 71 PHE A N 1
ATOM 515 C CA . PHE A 1 71 ? 7.076 2.871 -16.635 1.00 92.12 71 PHE A CA 1
ATOM 516 C C . PHE A 1 71 ? 8.424 2.181 -16.865 1.00 92.12 71 PHE A C 1
ATOM 518 O O . PHE A 1 71 ? 8.715 1.816 -18.002 1.00 92.12 71 PHE A O 1
ATOM 525 N N . ALA A 1 72 ? 9.192 1.927 -15.803 1.00 90.50 72 ALA A N 1
ATOM 526 C CA . ALA A 1 72 ? 10.450 1.191 -15.860 1.00 90.50 72 ALA A CA 1
ATOM 527 C C . ALA A 1 72 ? 10.231 -0.256 -16.335 1.00 90.50 72 ALA A C 1
ATOM 529 O O . ALA A 1 72 ? 10.864 -0.675 -17.300 1.00 90.50 72 ALA A O 1
ATOM 530 N N . LYS A 1 73 ? 9.246 -0.976 -15.771 1.00 89.62 73 LYS A N 1
ATOM 531 C CA . LYS A 1 73 ? 8.883 -2.339 -16.215 1.00 89.62 73 LYS A CA 1
ATOM 532 C C . LYS A 1 73 ? 8.439 -2.387 -17.684 1.00 89.62 73 LYS A C 1
ATOM 534 O O . LYS A 1 73 ? 8.834 -3.280 -18.430 1.00 89.62 73 LYS A O 1
ATOM 539 N N . ARG A 1 74 ? 7.642 -1.410 -18.136 1.00 93.06 74 ARG A N 1
ATOM 540 C CA . ARG A 1 74 ? 7.235 -1.304 -19.553 1.00 93.06 74 ARG A CA 1
ATOM 541 C C . ARG A 1 74 ? 8.422 -1.003 -20.472 1.00 93.06 74 ARG A C 1
ATOM 543 O O . ARG A 1 74 ? 8.475 -1.525 -21.583 1.00 93.06 74 ARG A O 1
ATOM 550 N N . ALA A 1 75 ? 9.361 -0.165 -20.033 1.00 93.75 75 ALA A N 1
ATOM 551 C CA . ALA A 1 75 ? 10.572 0.140 -20.787 1.00 9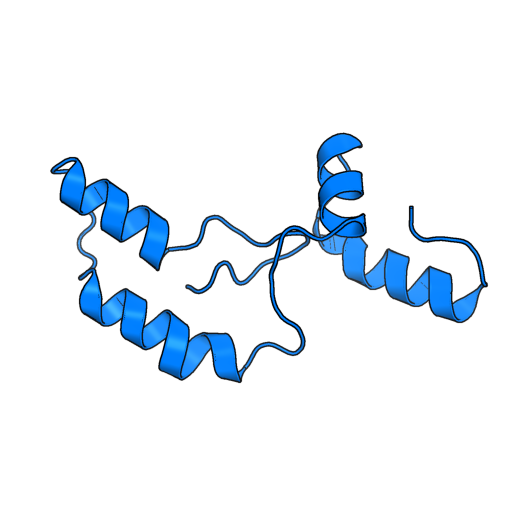3.75 75 ALA A CA 1
ATOM 552 C C . ALA A 1 75 ? 11.499 -1.080 -20.889 1.00 93.75 75 ALA A C 1
ATOM 554 O O . ALA A 1 75 ? 12.012 -1.344 -21.973 1.00 93.75 75 ALA A O 1
ATOM 555 N N . GL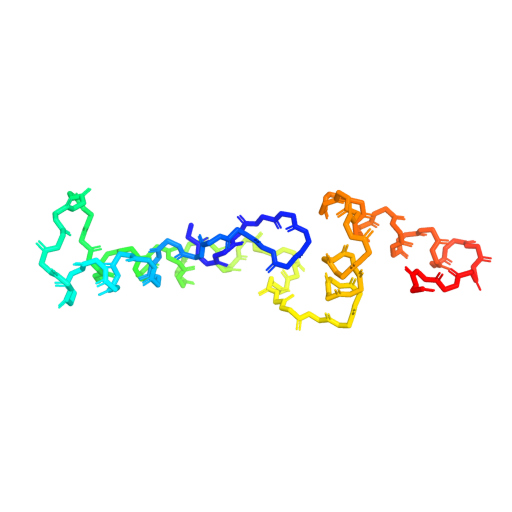U A 1 76 ? 11.642 -1.861 -19.816 1.00 93.69 76 GLU A N 1
ATOM 556 C CA . GLU A 1 76 ? 12.391 -3.120 -19.831 1.00 93.69 76 GLU A CA 1
ATOM 557 C C . GLU A 1 76 ? 11.830 -4.096 -20.864 1.00 93.69 76 GLU A C 1
ATOM 559 O O . GLU A 1 76 ? 12.569 -4.580 -21.719 1.00 93.69 76 GLU A O 1
ATOM 564 N N . GLN A 1 77 ? 10.512 -4.311 -20.868 1.00 93.88 77 GLN A N 1
ATOM 565 C CA . GLN A 1 77 ? 9.864 -5.173 -21.862 1.00 93.88 77 GLN A CA 1
ATOM 566 C C . GLN A 1 77 ? 10.035 -4.657 -23.296 1.00 93.88 77 GLN A C 1
ATOM 568 O O . GLN A 1 77 ? 10.188 -5.447 -24.225 1.00 93.88 77 GLN A O 1
ATOM 573 N N . LYS A 1 78 ? 10.002 -3.333 -23.491 1.00 96.69 78 LYS A N 1
ATOM 574 C CA . LYS A 1 78 ? 10.089 -2.712 -24.818 1.00 96.69 78 LYS A CA 1
ATOM 575 C C . LYS A 1 78 ? 11.511 -2.687 -25.384 1.00 96.69 78 LYS A C 1
ATOM 577 O O . LYS A 1 78 ? 11.672 -2.814 -26.595 1.00 96.69 78 LYS A O 1
ATOM 582 N N . TYR A 1 79 ? 12.518 -2.471 -24.540 1.00 96.25 79 TYR A N 1
ATOM 583 C CA . TYR A 1 79 ? 13.890 -2.188 -24.976 1.00 96.25 79 TYR A CA 1
ATOM 584 C C . TYR A 1 79 ? 14.920 -3.234 -24.529 1.00 96.25 79 TYR A C 1
ATOM 586 O O . TYR A 1 79 ? 16.074 -3.146 -24.937 1.00 96.25 79 TYR A O 1
ATOM 594 N N . GLY A 1 80 ? 14.539 -4.213 -23.703 1.00 93.31 80 GLY A N 1
ATOM 595 C CA . GLY A 1 80 ? 15.439 -5.261 -23.208 1.00 93.31 80 GLY A CA 1
ATOM 596 C C . GLY A 1 80 ? 16.492 -4.769 -22.209 1.00 93.31 80 GLY A C 1
ATOM 597 O O . GLY A 1 80 ? 17.464 -5.475 -21.948 1.00 93.31 80 GLY A O 1
ATOM 598 N N . VAL A 1 81 ? 16.323 -3.559 -21.667 1.00 92.19 81 VAL A N 1
ATOM 599 C CA . VAL A 1 81 ? 17.208 -2.976 -20.651 1.00 92.19 81 VAL A CA 1
ATOM 600 C C . VAL A 1 81 ? 16.593 -3.222 -19.272 1.00 92.19 81 VAL A C 1
ATOM 602 O O . VAL A 1 81 ? 15.452 -2.810 -19.073 1.00 92.19 81 VAL A O 1
ATOM 605 N N . PRO A 1 82 ? 17.303 -3.856 -18.322 1.00 85.62 82 PRO A N 1
ATOM 606 C CA . PRO A 1 82 ? 16.753 -4.152 -16.999 1.00 85.62 82 PRO A CA 1
ATOM 607 C C . PRO A 1 82 ? 16.215 -2.904 -16.284 1.00 85.62 82 PRO A C 1
ATOM 609 O O . PRO A 1 82 ? 16.868 -1.863 -16.299 1.00 85.62 82 PRO A O 1
ATOM 612 N N . ALA A 1 83 ? 15.062 -3.015 -15.612 1.00 82.00 83 ALA A N 1
ATOM 613 C CA . ALA A 1 83 ? 14.496 -1.927 -14.806 1.00 82.00 83 ALA A CA 1
ATOM 614 C C . ALA A 1 83 ? 15.232 -1.685 -13.470 1.00 82.00 83 ALA A C 1
ATOM 616 O O . ALA A 1 83 ? 14.889 -0.741 -12.755 1.00 82.00 83 ALA A O 1
ATOM 617 N N . ARG A 1 84 ? 16.214 -2.533 -13.131 1.00 72.19 84 ARG A N 1
ATOM 618 C CA . ARG A 1 84 ? 17.006 -2.466 -11.895 1.00 72.19 84 ARG A CA 1
ATOM 619 C C . ARG A 1 84 ? 18.373 -1.825 -12.102 1.00 72.19 84 ARG A C 1
ATOM 621 O O . ARG A 1 84 ? 19.004 -2.130 -13.141 1.00 72.19 84 ARG A O 1
#

Secondary structure (DSSP, 8-state):
-TT-SSTT-SPPHHHHHHHHHHTT---S--HHHHHHIIIIIIGGG-SS-----HHHHHHHHTT--TTHHHHHHHHHHHH-----

Radius of gyration: 15.71 Å; Cα contacts (8 Å, |Δi|>4): 94; chains: 1; bounding box: 32×16×47 Å

Sequence (84 aa):
AAGLGAGAGNTPMEVLIAVCELMGIETGVDVFRIQDVAEDLVVPIMDFPIRIDRDALTLGYAGVYGSFLLFAKRAEQKYGVPAR

pLDDT: mean 93.96, std 4.66, range [72.19, 98.69]

Nearest PDB structures (foldseek):
  1nvm-assembly1_A  TM=9.760E-01  e=1.098E-06  Pseudomonas sp. CF600
  4lrs-assembly1_A  TM=9.853E-01  e=3.279E-06  Thermomonospora curvata DSM 43183
  4jn6-assembly1_A  TM=9.873E-01  e=6.242E-06  Mycobacterium tuberculosis
  8ih7-assembly1_C  TM=9.756E-01  e=1.865E-05  Pseudomonas sp.
  6evl-assembly1_A  TM=3.588E-01  e=5.626E+00  Homo sapiens

Mean predicted aligned error: 3.4 Å

Foldseek 3Di:
DLQPDFQLGHDQPLVVVVVCVVVVHDDVDDNVVSVCCNPVPVVVPDPDRRHPDPLSVVCVVVVHDRNCSVVLVVCCVVPVDHSD

Solvent-accessible surface area (backbone atoms only — not comparable to full-atom values): 4819 Å² total; per-residue (Å²): 78,62,15,70,58,50,42,44,30,44,84,31,42,38,61,52,44,45,51,29,56,78,69,73,47,89,78,93,67,59,50,67,62,38,40,47,45,14,62,75,54,46,52,77,70,47,94,61,89,65,44,82,44,74,60,34,45,49,32,60,75,71,71,47,69,41,71,47,50,66,56,35,51,52,45,19,75,73,70,74,48,74,68,112